Protein AF-A0A1M6TUN3-F1 (afdb_monomer)

Nearest PDB structures (foldseek):
  4yrv-assembly1_A  TM=7.545E-01  e=5.482E+00  Nostoc sp. PCC 7120 = FACHB-418

Mean predicted aligned error: 13.05 Å

Foldseek 3Di:
DDPVVLVVLVVLVVVVVVVPDDLVVSCVVVVHDSVVNVVSVCVVCCVVPDPVVVVVCPVPDDPPVVVVVVVVVVVVVD

Radius of gyration: 17.72 Å; Cα contacts (8 Å, |Δi|>4): 20; chains: 1; bounding box: 22×39×45 Å

Sequence (78 aa):
MSNNDRLIWEKRIKEYKDSGLSGAQWCRENNLSYHAFKYWHYKISDKLRNKEYLKQNRERIFDKNLLKEIMRTLSELC

pLDDT: mean 73.22, std 18.47, range [43.59, 96.75]

Secondary structure (DSSP, 8-state):
--HHHHHHHHHHHHHHHHH---HHHHHHHTT--HHHHHHHHHHHHGGGS-HHHHHHTTT-S--HHHHHHHHHHHHS--

Organism: Paramaledivibacter caminithermalis (strain DSM 15212 / CIP 107654 / DViRD3) (NCBI:txid1121301)

Structure (mmCIF, N/CA/C/O backbone):
data_AF-A0A1M6TUN3-F1
#
_entry.id   AF-A0A1M6TUN3-F1
#
loop_
_atom_site.group_PDB
_atom_site.id
_atom_site.type_symbol
_atom_site.label_atom_id
_atom_site.label_alt_id
_atom_site.label_comp_id
_atom_site.label_asym_id
_atom_site.label_entity_id
_atom_site.label_seq_id
_atom_site.pdbx_PDB_ins_code
_atom_site.Cartn_x
_atom_site.Cartn_y
_atom_site.Cartn_z
_atom_site.occupancy
_atom_site.B_iso_or_equiv
_atom_site.auth_seq_id
_atom_site.auth_comp_id
_atom_site.auth_asym_id
_atom_site.auth_atom_id
_atom_site.pdbx_PDB_model_num
ATOM 1 N N . MET A 1 1 ? 15.062 -7.710 -13.198 1.00 50.09 1 MET A N 1
ATOM 2 C CA . MET A 1 1 ? 13.786 -7.910 -12.471 1.00 50.09 1 MET A CA 1
ATOM 3 C C . MET A 1 1 ? 12.815 -8.548 -13.444 1.00 50.09 1 MET A C 1
ATOM 5 O O . MET A 1 1 ? 12.566 -7.954 -14.486 1.00 50.09 1 MET A O 1
ATOM 9 N N . SER A 1 2 ? 12.379 -9.775 -13.166 1.00 55.38 2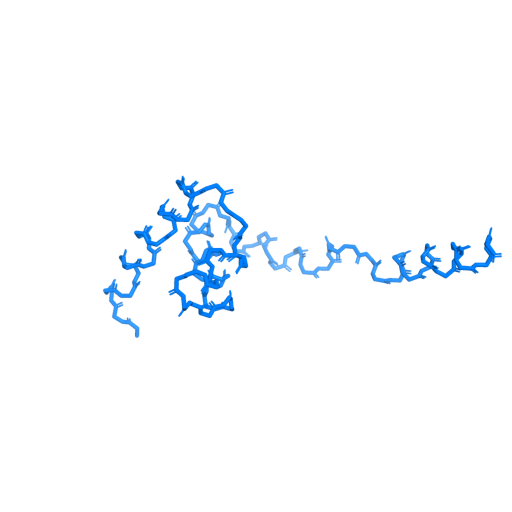 SER A N 1
ATOM 10 C CA . SER A 1 2 ? 11.511 -10.552 -14.061 1.00 55.38 2 SER A CA 1
ATOM 11 C C . SER A 1 2 ? 10.075 -10.023 -13.976 1.00 55.38 2 SER A C 1
ATOM 13 O O . SER A 1 2 ? 9.655 -9.558 -12.917 1.00 55.38 2 SER A O 1
ATOM 15 N N . ASN A 1 3 ? 9.296 -10.103 -15.061 1.00 63.91 3 ASN A N 1
ATOM 16 C CA . ASN A 1 3 ? 7.873 -9.722 -15.068 1.00 63.91 3 ASN A CA 1
ATOM 17 C C . ASN A 1 3 ? 7.060 -10.409 -13.953 1.00 63.91 3 ASN A C 1
ATOM 19 O O . ASN A 1 3 ? 6.044 -9.872 -13.511 1.00 63.91 3 ASN A O 1
ATOM 23 N N . ASN A 1 4 ? 7.539 -11.550 -13.456 1.00 82.12 4 ASN A N 1
ATOM 24 C CA . ASN A 1 4 ? 6.910 -12.310 -12.385 1.00 82.12 4 ASN A CA 1
ATOM 25 C C . ASN A 1 4 ? 6.846 -11.546 -11.046 1.00 82.12 4 ASN A C 1
ATOM 27 O O . ASN A 1 4 ? 5.839 -11.615 -10.345 1.00 82.12 4 ASN A O 1
ATOM 31 N N . ASP A 1 5 ? 7.865 -10.739 -10.722 1.00 83.00 5 ASP A N 1
ATOM 32 C CA . ASP A 1 5 ? 7.904 -9.971 -9.467 1.00 83.00 5 ASP A CA 1
ATOM 33 C C . ASP A 1 5 ? 6.724 -8.999 -9.386 1.00 83.00 5 ASP A C 1
ATOM 35 O O . ASP A 1 5 ? 6.104 -8.813 -8.340 1.00 83.00 5 ASP A O 1
ATOM 39 N N . ARG A 1 6 ? 6.373 -8.395 -10.523 1.00 86.62 6 ARG A N 1
ATOM 40 C CA . ARG A 1 6 ? 5.294 -7.416 -10.605 1.00 86.62 6 ARG A CA 1
ATOM 41 C C . ARG A 1 6 ? 3.931 -8.036 -10.300 1.00 86.62 6 ARG A C 1
ATOM 43 O O . ARG A 1 6 ? 3.188 -7.453 -9.518 1.00 86.62 6 ARG A O 1
ATOM 50 N N . LEU A 1 7 ? 3.621 -9.189 -10.891 1.00 90.12 7 LEU A N 1
ATOM 51 C CA . LEU A 1 7 ? 2.341 -9.878 -10.684 1.00 90.12 7 LEU A CA 1
ATOM 52 C C . LEU A 1 7 ? 2.154 -10.274 -9.216 1.00 90.12 7 LEU A C 1
ATOM 54 O O . LEU A 1 7 ? 1.083 -10.082 -8.642 1.00 90.12 7 LEU A O 1
ATOM 58 N N . ILE A 1 8 ? 3.230 -10.754 -8.587 1.00 93.19 8 ILE A N 1
ATOM 59 C CA . ILE A 1 8 ? 3.245 -11.096 -7.163 1.00 93.19 8 ILE A CA 1
ATOM 60 C C . ILE A 1 8 ? 2.911 -9.864 -6.316 1.00 93.19 8 ILE A C 1
ATOM 62 O O . ILE A 1 8 ? 2.082 -9.935 -5.408 1.00 93.19 8 ILE A O 1
ATOM 66 N N . TRP A 1 9 ? 3.536 -8.723 -6.611 1.00 91.50 9 TRP A N 1
ATOM 67 C CA . TRP A 1 9 ? 3.282 -7.495 -5.866 1.00 91.50 9 TRP A CA 1
ATOM 68 C C . TRP A 1 9 ? 1.893 -6.913 -6.133 1.00 91.50 9 TRP A C 1
ATOM 70 O O . TRP A 1 9 ? 1.271 -6.426 -5.198 1.00 91.50 9 TRP A O 1
ATOM 80 N N . GLU A 1 10 ? 1.355 -7.011 -7.347 1.00 90.81 10 GLU A N 1
ATOM 81 C CA . GLU A 1 10 ? -0.024 -6.594 -7.637 1.00 90.81 10 GLU A CA 1
ATOM 82 C C . GLU A 1 10 ? -1.043 -7.410 -6.825 1.00 90.81 10 GLU A C 1
ATOM 84 O O . GLU A 1 10 ? -1.941 -6.823 -6.215 1.00 90.81 10 GLU A O 1
ATOM 89 N N . LYS A 1 11 ? -0.850 -8.732 -6.712 1.00 93.94 11 LYS A N 1
ATOM 90 C CA . LYS A 1 11 ? -1.670 -9.593 -5.847 1.00 93.94 11 LYS A CA 1
ATOM 91 C C . LYS A 1 11 ? -1.562 -9.190 -4.372 1.00 93.94 11 LYS A C 1
ATOM 93 O O . LYS A 1 11 ? -2.576 -8.945 -3.728 1.00 93.94 11 LYS A O 1
ATOM 98 N N . ARG A 1 12 ? -0.337 -9.034 -3.870 1.00 94.56 12 ARG A N 1
ATOM 99 C CA . ARG A 1 12 ? -0.053 -8.604 -2.490 1.00 94.56 12 ARG A CA 1
ATOM 100 C C . ARG A 1 12 ? -0.687 -7.260 -2.139 1.00 94.56 12 ARG A C 1
ATOM 102 O O . ARG A 1 12 ? -1.238 -7.100 -1.059 1.00 94.56 12 ARG A O 1
ATOM 109 N N . ILE A 1 13 ? -0.635 -6.283 -3.047 1.00 92.31 13 ILE A N 1
ATOM 110 C CA . ILE A 1 13 ? -1.267 -4.975 -2.826 1.00 92.31 13 ILE A CA 1
ATOM 111 C C . ILE A 1 13 ? -2.796 -5.093 -2.785 1.00 92.31 13 ILE A C 1
ATOM 113 O O . ILE A 1 13 ? -3.432 -4.338 -2.050 1.00 92.31 13 ILE A O 1
ATOM 117 N N . LYS A 1 14 ? -3.397 -6.022 -3.538 1.00 92.56 14 LYS A N 1
ATOM 118 C CA . LYS A 1 14 ? -4.833 -6.305 -3.439 1.00 92.56 14 LYS A CA 1
ATOM 119 C C . LYS A 1 14 ? -5.184 -6.902 -2.071 1.00 92.56 14 LYS A C 1
ATOM 121 O O . LYS A 1 14 ? -6.030 -6.348 -1.386 1.00 92.56 14 LYS A O 1
ATOM 126 N N . GLU A 1 15 ? -4.458 -7.931 -1.638 1.00 94.19 15 GLU A N 1
ATOM 127 C CA . GLU A 1 15 ? -4.630 -8.553 -0.313 1.00 94.19 15 GLU A CA 1
ATOM 128 C C . GLU A 1 15 ? -4.439 -7.539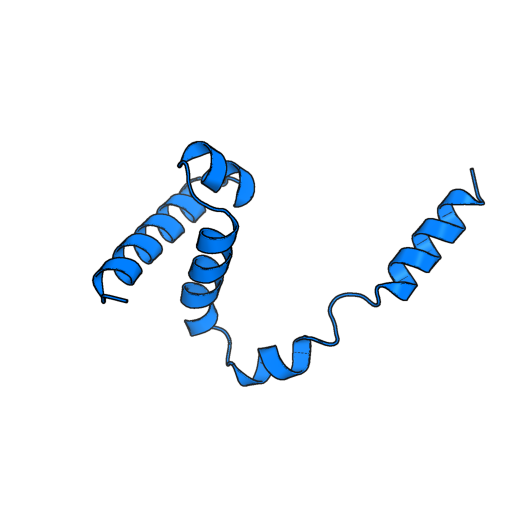 0.826 1.00 94.19 15 GLU A C 1
ATOM 130 O O . GLU A 1 15 ? -5.208 -7.518 1.781 1.00 94.19 15 GLU A O 1
ATOM 135 N N . TYR A 1 16 ? -3.457 -6.642 0.701 1.00 93.69 16 TYR A N 1
ATOM 136 C CA . TYR A 1 16 ? -3.267 -5.527 1.626 1.00 93.69 16 TYR A CA 1
ATOM 137 C C . TYR A 1 16 ? -4.505 -4.623 1.710 1.00 93.69 16 TYR A C 1
ATOM 139 O O . TYR A 1 16 ? -4.953 -4.313 2.812 1.00 93.69 16 TYR A O 1
ATOM 147 N N . LYS A 1 17 ? -5.076 -4.213 0.571 1.00 89.56 17 LYS A N 1
ATOM 148 C CA . LYS A 1 17 ? -6.279 -3.363 0.547 1.00 89.56 17 LYS A CA 1
ATOM 149 C C . LYS A 1 17 ? -7.479 -4.061 1.179 1.00 89.56 17 LYS A C 1
ATOM 151 O O . LYS A 1 17 ? -8.200 -3.426 1.940 1.00 89.56 17 LYS A O 1
ATOM 156 N N . ASP A 1 18 ? -7.639 -5.350 0.899 1.00 93.25 18 ASP A N 1
ATOM 157 C CA . ASP A 1 18 ? -8.734 -6.159 1.433 1.00 93.25 18 ASP A CA 1
ATOM 158 C C . ASP A 1 18 ? -8.564 -6.424 2.945 1.00 93.25 18 ASP A C 1
ATOM 160 O O . ASP A 1 18 ? -9.550 -6.599 3.654 1.00 93.25 18 ASP A O 1
ATOM 164 N N . SER A 1 19 ? -7.327 -6.395 3.464 1.00 92.06 19 SER A N 1
ATOM 165 C CA . SER A 1 19 ? -7.041 -6.614 4.891 1.00 92.06 19 SER A CA 1
ATOM 166 C C . SER A 1 19 ? -7.501 -5.476 5.811 1.00 92.06 19 SER A C 1
ATOM 168 O O . SER A 1 19 ? -7.697 -5.699 7.002 1.00 92.06 19 SER A O 1
ATOM 170 N N . GLY A 1 20 ? -7.613 -4.242 5.299 1.00 92.50 20 GLY A N 1
ATOM 171 C CA . GLY A 1 20 ? -7.891 -3.048 6.111 1.00 92.50 20 GLY A CA 1
ATOM 172 C C . GLY A 1 20 ? -6.789 -2.674 7.119 1.00 92.50 20 GLY A C 1
ATOM 173 O O . GLY A 1 20 ? -6.959 -1.740 7.900 1.00 92.50 20 GLY A O 1
ATOM 174 N N . LEU A 1 21 ? -5.654 -3.378 7.112 1.00 90.56 21 LEU A N 1
ATOM 175 C CA . LEU A 1 21 ? -4.539 -3.146 8.026 1.00 90.56 21 LEU A CA 1
ATOM 176 C C . LEU A 1 21 ? -3.686 -1.950 7.593 1.00 90.56 21 LEU A C 1
ATOM 178 O O . LEU A 1 21 ? -3.649 -1.558 6.427 1.00 90.56 21 LEU A O 1
ATOM 182 N N . SER A 1 22 ? -2.907 -1.398 8.527 1.00 91.62 22 SER A N 1
ATOM 183 C CA . SER A 1 22 ? -1.842 -0.458 8.159 1.00 91.62 22 SER A CA 1
ATOM 184 C C . SER A 1 22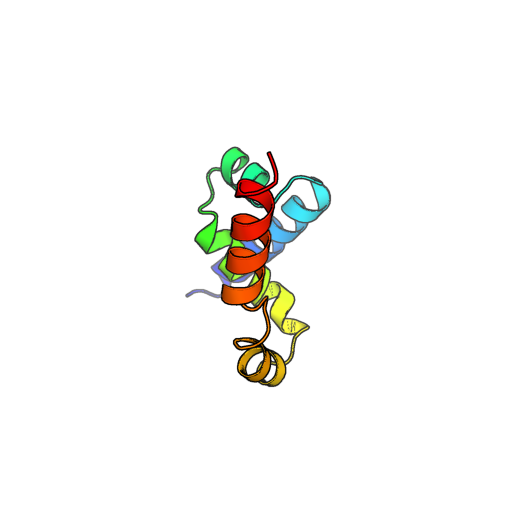 ? -0.728 -1.181 7.392 1.00 91.62 22 SER A C 1
ATOM 186 O O . SER A 1 22 ? -0.407 -2.333 7.685 1.00 91.62 22 SER A O 1
ATOM 188 N N . GLY A 1 23 ? -0.070 -0.500 6.447 1.00 86.50 23 GLY A N 1
ATOM 189 C CA . GLY A 1 23 ? 1.002 -1.115 5.650 1.00 86.50 23 GLY A CA 1
ATOM 190 C C . GLY A 1 23 ? 2.141 -1.702 6.494 1.00 86.50 23 GLY A C 1
ATOM 191 O O . GLY A 1 23 ? 2.682 -2.749 6.152 1.00 86.50 23 GLY A O 1
ATOM 192 N N . ALA A 1 24 ? 2.477 -1.077 7.627 1.00 89.94 24 ALA A N 1
ATOM 193 C CA . ALA A 1 24 ? 3.484 -1.599 8.550 1.00 89.94 24 ALA A CA 1
ATOM 194 C C . ALA A 1 24 ? 3.023 -2.890 9.244 1.00 89.94 24 ALA A C 1
ATOM 196 O O . ALA A 1 24 ? 3.804 -3.831 9.364 1.00 89.94 24 ALA A O 1
ATOM 197 N N . GLN A 1 25 ? 1.762 -2.949 9.676 1.00 91.44 25 GLN A N 1
ATOM 198 C CA . GLN A 1 25 ? 1.199 -4.140 10.305 1.00 91.44 25 GLN A CA 1
ATOM 199 C C . GLN A 1 25 ? 1.072 -5.294 9.311 1.00 91.44 25 GLN A C 1
ATOM 201 O O . GLN A 1 25 ? 1.56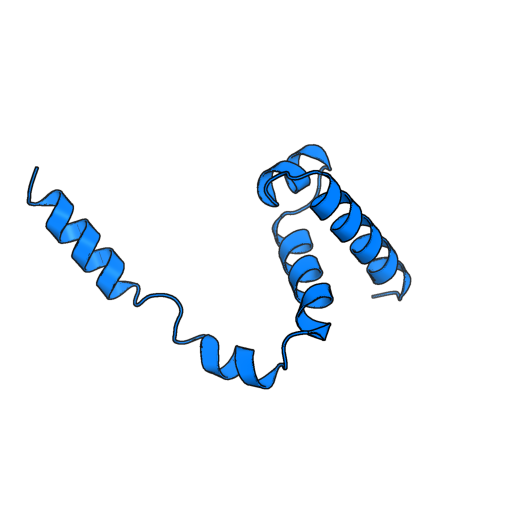2 -6.383 9.591 1.00 91.44 25 GLN A O 1
ATOM 206 N N . TRP A 1 26 ? 0.534 -5.028 8.122 1.00 96.00 26 TRP A N 1
ATOM 207 C CA . TRP A 1 26 ? 0.419 -6.024 7.062 1.00 96.00 26 TRP A CA 1
ATOM 208 C C . TRP A 1 26 ? 1.789 -6.595 6.663 1.00 96.00 26 TRP A C 1
ATOM 210 O O . TRP A 1 26 ? 1.936 -7.803 6.499 1.00 96.00 26 TRP A O 1
ATOM 220 N N . CYS A 1 27 ? 2.827 -5.751 6.588 1.00 93.00 27 CYS A N 1
ATOM 221 C CA . CYS A 1 27 ? 4.193 -6.215 6.336 1.00 93.00 27 CYS A CA 1
ATOM 222 C C . CYS A 1 27 ? 4.730 -7.120 7.449 1.00 93.00 27 CYS A C 1
ATOM 224 O O . CYS A 1 27 ? 5.387 -8.110 7.142 1.00 93.00 27 CYS A O 1
ATOM 226 N N . ARG A 1 28 ? 4.453 -6.802 8.721 1.00 95.56 28 ARG A N 1
ATOM 227 C CA . ARG A 1 28 ? 4.863 -7.646 9.853 1.00 95.56 28 ARG A CA 1
ATOM 228 C C . ARG A 1 28 ? 4.188 -9.014 9.804 1.00 95.56 28 ARG A C 1
ATOM 230 O O . ARG A 1 28 ? 4.876 -10.017 9.918 1.00 95.56 28 ARG A O 1
ATOM 237 N N . GLU A 1 29 ? 2.877 -9.052 9.578 1.00 96.75 29 GLU A N 1
ATOM 238 C CA . GLU A 1 29 ? 2.109 -10.305 9.526 1.00 96.75 29 GLU A CA 1
ATOM 239 C C . GLU A 1 29 ? 2.511 -11.192 8.339 1.00 96.75 29 GLU A C 1
ATOM 241 O O . GLU A 1 29 ? 2.531 -12.413 8.450 1.00 96.75 29 GLU A O 1
ATOM 246 N N . ASN A 1 30 ? 2.904 -10.584 7.217 1.00 94.69 30 ASN A N 1
ATOM 247 C CA . ASN A 1 30 ? 3.295 -11.303 6.003 1.00 94.69 30 ASN A CA 1
ATOM 248 C C . ASN A 1 30 ? 4.814 -11.530 5.876 1.00 94.69 30 ASN A C 1
ATOM 250 O O . ASN A 1 30 ? 5.270 -11.990 4.829 1.00 94.69 30 ASN A O 1
ATOM 254 N N . ASN A 1 31 ? 5.610 -11.201 6.904 1.00 93.75 31 ASN A N 1
ATOM 255 C CA . ASN A 1 31 ? 7.080 -11.266 6.878 1.00 93.75 31 ASN A CA 1
ATOM 256 C C . ASN A 1 31 ? 7.702 -10.556 5.658 1.00 93.75 31 ASN A C 1
ATOM 258 O O . ASN A 1 31 ? 8.620 -11.052 5.001 1.00 93.75 31 ASN A O 1
ATOM 262 N N . LEU A 1 32 ? 7.192 -9.366 5.342 1.00 92.69 32 LEU A N 1
ATOM 263 C CA . LEU A 1 32 ? 7.649 -8.545 4.227 1.00 92.69 32 LEU A CA 1
ATOM 264 C C . LEU A 1 32 ? 8.448 -7.338 4.714 1.00 92.69 32 LEU A C 1
ATOM 266 O O . LEU A 1 32 ? 8.143 -6.706 5.723 1.00 92.69 32 LEU A O 1
ATOM 270 N N . SER A 1 33 ? 9.451 -6.951 3.925 1.00 90.62 33 SER A N 1
ATOM 271 C CA . SER A 1 33 ? 10.148 -5.685 4.140 1.00 90.62 33 SER A CA 1
ATOM 272 C C . SER A 1 33 ? 9.211 -4.513 3.861 1.00 90.62 33 SER A C 1
ATOM 274 O O . SER A 1 33 ? 8.718 -4.349 2.740 1.00 90.62 33 SER A O 1
ATOM 276 N N . TYR A 1 34 ? 9.040 -3.643 4.857 1.00 86.94 34 TYR A N 1
ATOM 277 C CA . TYR A 1 34 ? 8.251 -2.421 4.714 1.00 86.94 34 TYR A CA 1
ATOM 278 C C . TYR A 1 34 ? 8.784 -1.505 3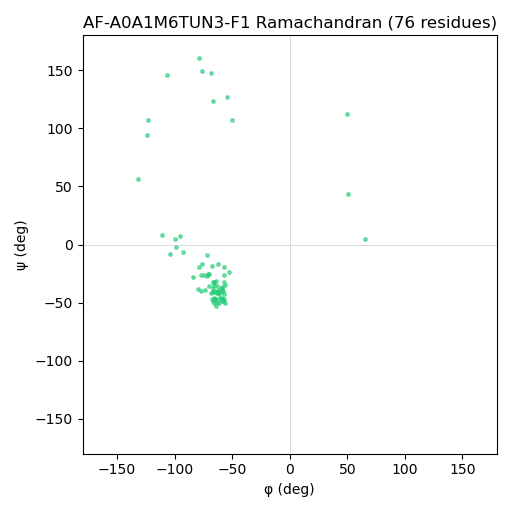.602 1.00 86.94 34 TYR A C 1
ATOM 280 O O . TYR A 1 34 ? 8.007 -0.901 2.865 1.00 86.94 34 TYR A O 1
ATOM 288 N N . HIS A 1 35 ? 10.108 -1.434 3.419 1.00 84.31 35 HIS A N 1
ATOM 289 C CA . HIS A 1 35 ? 10.714 -0.644 2.345 1.00 84.31 35 HIS A CA 1
ATOM 290 C C . HIS A 1 35 ? 10.390 -1.209 0.959 1.00 84.31 35 HIS A C 1
ATOM 292 O O . HIS A 1 35 ? 10.066 -0.443 0.049 1.00 84.31 35 HIS A O 1
ATOM 298 N N . ALA A 1 36 ? 10.423 -2.537 0.807 1.00 82.56 36 ALA A N 1
ATOM 299 C CA . ALA A 1 36 ? 10.039 -3.192 -0.439 1.00 82.56 36 ALA A CA 1
ATOM 300 C C . ALA A 1 36 ? 8.546 -2.992 -0.727 1.00 82.56 36 ALA A C 1
ATOM 302 O O . ALA A 1 36 ? 8.188 -2.588 -1.832 1.00 82.56 36 ALA A O 1
ATOM 303 N N . PHE A 1 37 ? 7.691 -3.186 0.282 1.00 88.31 37 PHE A N 1
ATOM 304 C CA . PHE A 1 37 ? 6.260 -2.912 0.181 1.00 88.31 37 PHE A CA 1
ATOM 305 C C . PHE A 1 37 ? 5.993 -1.475 -0.244 1.00 88.31 37 PHE A C 1
ATOM 307 O O . PHE A 1 37 ? 5.287 -1.256 -1.220 1.00 88.31 37 PHE A O 1
ATOM 314 N N . LYS A 1 38 ? 6.608 -0.493 0.418 1.00 85.00 38 LYS A N 1
ATOM 315 C CA . LYS A 1 38 ? 6.450 0.924 0.090 1.00 85.00 38 LYS A CA 1
ATOM 316 C C . LYS A 1 38 ? 6.880 1.214 -1.350 1.00 85.00 38 LYS A C 1
ATOM 318 O O . LYS A 1 38 ? 6.139 1.865 -2.081 1.00 85.00 38 LYS A O 1
ATOM 323 N N . TYR A 1 39 ? 8.031 0.694 -1.782 1.00 84.94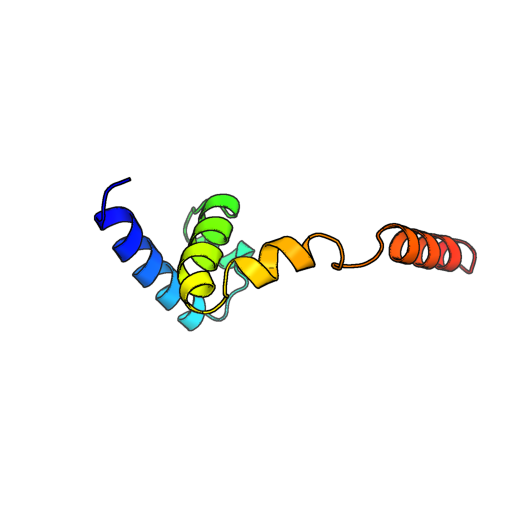 39 TYR A N 1
ATOM 324 C CA . TYR A 1 39 ? 8.500 0.832 -3.164 1.00 84.94 39 TYR A CA 1
ATOM 325 C C . TYR A 1 39 ? 7.496 0.266 -4.172 1.00 84.94 39 TYR A C 1
ATOM 327 O O . TYR A 1 39 ? 7.158 0.947 -5.136 1.00 84.94 39 TYR A O 1
ATOM 335 N N . TRP A 1 40 ? 6.997 -0.952 -3.955 1.00 88.25 40 TRP A N 1
ATOM 336 C CA . TRP A 1 40 ? 6.067 -1.604 -4.877 1.00 88.25 40 TRP A CA 1
ATOM 337 C C . TRP A 1 40 ? 4.663 -1.013 -4.834 1.00 88.25 40 TRP A C 1
ATOM 339 O O . TRP A 1 40 ? 4.066 -0.817 -5.887 1.00 88.25 40 TRP A O 1
ATOM 349 N N . HIS A 1 41 ? 4.173 -0.655 -3.651 1.00 86.19 41 HIS A N 1
ATOM 350 C CA . HIS A 1 41 ? 2.919 0.063 -3.467 1.00 86.19 41 HIS A CA 1
ATOM 351 C C . HIS A 1 41 ? 2.943 1.375 -4.253 1.00 86.19 41 HIS A C 1
ATOM 353 O O . HIS A 1 41 ? 2.018 1.633 -5.018 1.00 86.19 41 HIS A O 1
ATOM 359 N N . TYR A 1 42 ? 4.031 2.153 -4.150 1.00 82.00 42 TYR A N 1
ATOM 360 C CA . TYR A 1 42 ? 4.216 3.324 -5.003 1.00 82.00 42 TYR A CA 1
ATOM 361 C C . TYR A 1 42 ? 4.346 2.942 -6.466 1.00 82.00 42 TYR A C 1
ATOM 363 O O . TYR A 1 42 ? 3.592 3.442 -7.267 1.00 82.00 42 TYR A O 1
ATOM 371 N N . LYS A 1 43 ? 5.233 2.031 -6.858 1.00 80.75 43 LYS A N 1
ATOM 372 C CA . LYS A 1 43 ? 5.445 1.675 -8.271 1.00 80.75 43 LYS A CA 1
ATOM 373 C C . LYS A 1 43 ? 4.175 1.184 -8.981 1.00 80.75 43 LYS A C 1
ATOM 375 O O . LYS A 1 43 ? 4.026 1.387 -10.185 1.00 80.75 43 LYS A O 1
ATOM 380 N N . ILE A 1 44 ? 3.280 0.516 -8.254 1.00 83.50 44 ILE A N 1
ATOM 381 C CA . ILE A 1 44 ? 1.983 0.047 -8.749 1.00 83.50 44 ILE A CA 1
ATOM 382 C C . ILE A 1 44 ? 0.963 1.195 -8.764 1.00 83.50 44 ILE A C 1
ATOM 384 O O . ILE A 1 44 ? 0.209 1.298 -9.730 1.00 83.50 44 ILE A O 1
ATOM 388 N N . SER A 1 45 ? 0.967 2.087 -7.765 1.00 74.75 45 SER A N 1
ATOM 389 C CA . SER A 1 45 ? 0.079 3.259 -7.725 1.00 74.75 45 SER A CA 1
ATOM 390 C C . SER A 1 45 ? 0.517 4.409 -8.641 1.00 74.75 45 SER A C 1
ATOM 392 O O . SER A 1 45 ? -0.329 5.145 -9.129 1.00 74.75 45 SER A O 1
ATOM 394 N N . ASP A 1 46 ? 1.808 4.532 -8.949 1.00 62.59 46 ASP A N 1
ATOM 395 C CA . ASP A 1 46 ?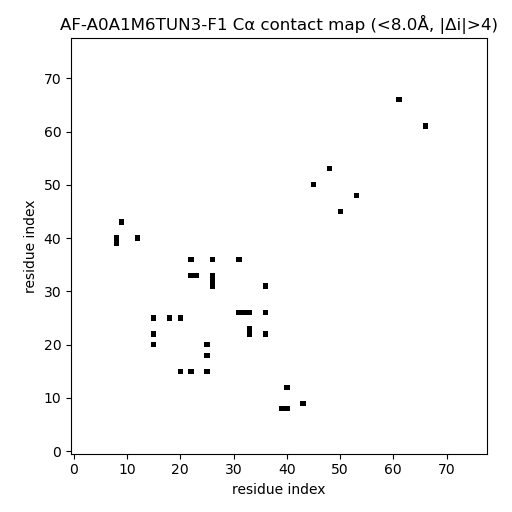 2.432 5.566 -9.790 1.00 62.59 46 ASP A CA 1
ATOM 396 C C . ASP A 1 46 ? 2.094 5.378 -11.277 1.00 62.59 46 ASP A C 1
ATOM 398 O O . ASP A 1 46 ? 2.273 6.287 -12.076 1.00 62.59 46 ASP A O 1
ATOM 402 N N . LYS A 1 47 ? 1.471 4.250 -11.658 1.00 54.03 47 LYS A N 1
ATOM 403 C CA . LYS A 1 47 ? 0.698 4.181 -12.913 1.00 54.03 47 LYS A CA 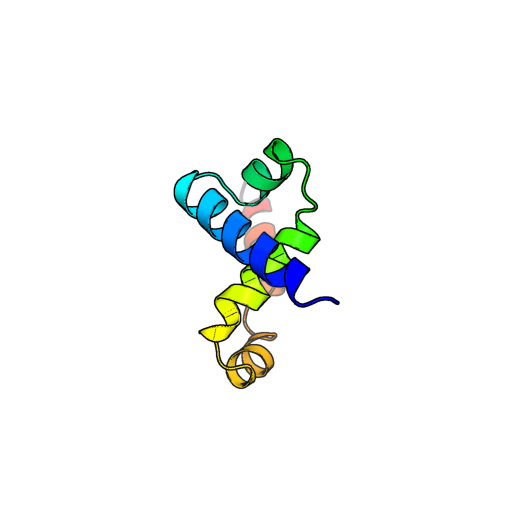1
ATOM 404 C C . LYS A 1 47 ? -0.424 5.239 -12.970 1.00 54.03 47 LYS A C 1
ATOM 406 O O . LYS A 1 47 ? -0.884 5.541 -14.063 1.00 54.03 47 LYS A O 1
ATOM 411 N N . LEU A 1 48 ? -0.845 5.805 -11.832 1.00 50.00 48 LEU A N 1
ATOM 412 C CA . LEU A 1 48 ? -1.845 6.876 -11.720 1.00 50.00 48 LEU A CA 1
ATOM 413 C C . LEU A 1 48 ? -1.239 8.258 -11.424 1.00 50.00 48 LEU A C 1
ATOM 415 O O . LEU A 1 48 ? -1.965 9.249 -11.439 1.00 50.00 48 LEU A O 1
ATOM 419 N N . ARG A 1 49 ? 0.067 8.361 -11.141 1.00 50.56 49 ARG A N 1
ATOM 420 C CA . ARG A 1 49 ? 0.713 9.625 -10.767 1.00 50.56 49 ARG A CA 1
ATOM 421 C C . ARG A 1 49 ? 1.866 9.919 -11.726 1.00 50.56 49 ARG A C 1
ATOM 423 O O . ARG A 1 49 ? 2.908 9.284 -11.729 1.00 50.56 49 ARG A O 1
ATOM 430 N N . ASN A 1 50 ? 1.633 10.904 -12.584 1.00 51.97 50 ASN A N 1
ATOM 431 C CA . ASN A 1 50 ? 2.575 11.378 -13.588 1.00 51.97 50 ASN A CA 1
ATOM 432 C C . ASN A 1 50 ? 3.924 11.770 -12.933 1.00 51.97 50 ASN A C 1
ATOM 434 O O . ASN A 1 50 ? 3.943 12.564 -11.988 1.00 51.97 50 ASN A O 1
ATOM 438 N N . LYS A 1 51 ? 5.049 11.220 -13.418 1.00 53.91 51 LYS A N 1
ATOM 439 C CA . LYS A 1 51 ? 6.403 11.378 -12.832 1.00 53.91 51 LYS A CA 1
ATOM 440 C C . LYS A 1 51 ? 6.860 12.839 -12.709 1.00 53.91 51 LYS A C 1
ATOM 442 O O . LYS A 1 51 ? 7.643 13.160 -11.812 1.00 53.91 51 LYS A O 1
ATOM 447 N N . GLU A 1 52 ? 6.335 13.715 -13.561 1.00 51.06 52 GLU A N 1
ATOM 448 C CA . GLU A 1 52 ? 6.548 15.169 -13.537 1.00 51.06 52 GLU A CA 1
ATOM 449 C C . GLU A 1 52 ? 6.089 15.794 -12.200 1.00 51.06 52 GLU A C 1
ATOM 451 O O . GLU A 1 52 ? 6.772 16.634 -11.615 1.00 51.06 52 GLU A O 1
ATOM 456 N N . TYR A 1 53 ? 4.981 15.294 -11.639 1.00 50.97 53 TYR A N 1
ATOM 457 C CA . TYR A 1 53 ? 4.372 15.792 -10.402 1.00 50.97 53 TYR A CA 1
ATOM 458 C C . TYR A 1 53 ? 5.189 15.434 -9.149 1.00 50.97 53 TYR A C 1
ATOM 460 O O . TYR A 1 53 ? 5.143 16.139 -8.143 1.00 50.97 53 TYR A O 1
ATOM 468 N N . LEU A 1 54 ? 5.959 14.341 -9.180 1.00 52.66 54 LEU A N 1
ATOM 469 C CA . LEU A 1 54 ? 6.793 13.907 -8.052 1.00 52.66 54 LEU A CA 1
ATOM 470 C C . LEU A 1 54 ? 8.156 14.602 -8.005 1.00 52.66 54 LEU A C 1
ATOM 472 O O . LEU A 1 54 ? 8.698 14.771 -6.912 1.00 52.66 54 LEU A O 1
ATOM 476 N N . LYS A 1 55 ? 8.697 15.039 -9.151 1.00 53.28 55 LYS A N 1
ATOM 477 C CA . LYS A 1 55 ? 9.899 15.890 -9.170 1.00 53.28 55 LYS A CA 1
ATOM 478 C C . LYS A 1 55 ? 9.632 17.239 -8.498 1.00 53.28 55 LYS A C 1
ATOM 480 O O . LYS A 1 55 ? 10.452 17.673 -7.701 1.00 53.28 55 LYS A O 1
ATOM 485 N N . GLN A 1 56 ? 8.464 17.835 -8.741 1.00 47.66 56 GLN A N 1
ATOM 486 C CA . GLN A 1 56 ? 8.082 19.143 -8.189 1.00 47.66 56 GLN A CA 1
ATOM 487 C C . GLN A 1 56 ? 7.618 19.089 -6.716 1.00 47.66 56 GLN A C 1
ATOM 489 O O . GLN A 1 56 ? 7.645 20.099 -6.022 1.00 47.66 56 GLN A O 1
ATOM 494 N N . ASN A 1 57 ? 7.216 17.918 -6.200 1.00 45.31 57 ASN A N 1
ATOM 495 C CA . ASN A 1 57 ? 6.691 17.768 -4.831 1.00 45.31 57 ASN A CA 1
ATOM 496 C C . ASN A 1 57 ? 7.697 17.241 -3.791 1.00 45.31 57 ASN A C 1
ATOM 498 O O . ASN A 1 57 ? 7.313 17.027 -2.641 1.00 45.31 57 ASN A O 1
ATOM 502 N N . ARG A 1 58 ? 8.981 17.051 -4.134 1.00 45.09 58 ARG A N 1
ATOM 503 C CA . ARG A 1 58 ? 10.013 16.753 -3.117 1.00 45.09 58 ARG A CA 1
ATOM 504 C C . ARG A 1 58 ? 10.300 17.926 -2.174 1.00 45.09 58 ARG A C 1
ATOM 506 O O . ARG A 1 58 ? 10.822 17.680 -1.094 1.00 45.09 58 ARG A O 1
ATOM 513 N N . GLU A 1 59 ? 9.926 19.152 -2.535 1.00 47.38 59 GLU A N 1
ATOM 514 C CA . GLU A 1 59 ? 10.162 20.347 -1.707 1.00 47.38 59 GLU A CA 1
ATOM 515 C C . GLU A 1 59 ? 8.948 20.790 -0.872 1.00 47.38 59 GLU A C 1
ATOM 517 O O . GLU A 1 59 ? 9.053 21.720 -0.083 1.00 47.38 59 GLU A O 1
ATOM 522 N N . ARG A 1 60 ? 7.790 20.120 -0.979 1.00 44.59 60 ARG A N 1
ATOM 523 C CA . ARG A 1 60 ? 6.565 20.509 -0.252 1.00 44.59 60 ARG A CA 1
ATOM 524 C C . ARG A 1 60 ? 5.887 19.348 0.467 1.00 44.59 60 ARG A C 1
ATOM 526 O O . ARG A 1 60 ? 4.705 19.086 0.274 1.00 44.59 60 ARG A O 1
ATOM 533 N N . ILE A 1 61 ? 6.618 18.659 1.338 1.00 44.09 61 ILE A N 1
ATOM 534 C CA . ILE A 1 61 ? 5.984 17.871 2.404 1.00 44.09 61 ILE A CA 1
ATOM 535 C C . ILE A 1 61 ? 6.559 18.351 3.731 1.00 44.09 61 ILE A C 1
ATOM 537 O O . ILE A 1 61 ? 7.622 17.898 4.143 1.00 44.09 61 ILE A O 1
ATOM 541 N N . PHE A 1 62 ? 5.804 19.292 4.312 1.00 46.69 62 PHE A N 1
ATOM 542 C CA . PHE A 1 62 ? 5.956 19.982 5.592 1.00 46.69 62 PHE A CA 1
ATOM 543 C C . PHE A 1 62 ? 7.345 20.568 5.840 1.00 46.69 62 PHE A C 1
ATOM 545 O O . PHE A 1 62 ? 8.313 19.835 6.033 1.00 46.69 62 PHE A O 1
ATOM 552 N N . ASP A 1 63 ? 7.430 21.899 5.872 1.00 50.41 63 ASP A N 1
ATOM 553 C CA . ASP A 1 63 ? 8.625 22.586 6.344 1.00 50.41 63 ASP A CA 1
ATOM 554 C C . ASP A 1 63 ? 9.019 21.983 7.703 1.00 50.41 63 ASP A C 1
ATOM 556 O O . ASP A 1 63 ? 8.322 22.130 8.711 1.00 50.41 63 ASP A O 1
ATOM 560 N N . LYS A 1 64 ? 10.106 21.203 7.707 1.00 54.34 64 LYS A N 1
ATOM 561 C CA . LYS A 1 64 ? 10.608 20.527 8.906 1.00 54.34 64 LYS A CA 1
ATOM 562 C C . LYS A 1 64 ? 11.021 21.547 9.962 1.00 54.34 64 LYS A C 1
ATOM 564 O O . LYS A 1 64 ? 11.140 21.168 11.124 1.00 54.34 64 LYS A O 1
ATOM 569 N N . ASN A 1 65 ? 11.213 22.807 9.571 1.00 51.62 65 ASN A N 1
ATOM 570 C CA . ASN A 1 65 ? 11.439 23.905 10.491 1.00 51.62 65 ASN A CA 1
ATOM 571 C C . ASN A 1 65 ? 10.129 24.341 11.153 1.00 51.62 65 ASN A C 1
ATOM 573 O O . ASN A 1 65 ? 10.131 24.483 12.363 1.00 51.62 65 ASN A O 1
ATOM 577 N N . LEU A 1 66 ? 8.993 24.394 10.444 1.00 53.12 66 LEU A N 1
ATOM 578 C CA . LEU A 1 66 ? 7.689 24.718 11.047 1.00 53.12 66 LEU A CA 1
ATOM 579 C C . LEU A 1 66 ? 7.243 23.673 12.084 1.00 53.12 66 LEU A C 1
ATOM 581 O O . LEU A 1 66 ? 6.772 24.033 13.158 1.00 53.12 66 LEU A O 1
ATOM 585 N N . LEU A 1 67 ? 7.428 22.376 11.808 1.00 54.97 67 LEU A N 1
ATOM 586 C CA . LEU A 1 67 ? 7.129 21.329 12.802 1.00 54.97 67 LEU A CA 1
ATOM 587 C C . LEU A 1 67 ? 8.075 21.385 14.003 1.00 54.97 67 LEU A C 1
ATOM 589 O O . LEU A 1 67 ? 7.633 21.169 15.128 1.00 54.97 67 LEU A O 1
ATOM 593 N N . LYS A 1 68 ? 9.356 21.702 13.785 1.00 57.06 68 LYS A N 1
ATOM 594 C CA . LYS A 1 68 ? 10.313 21.908 14.879 1.00 57.06 68 LYS A CA 1
ATOM 595 C C . LYS A 1 68 ? 9.978 23.147 15.709 1.00 57.06 68 LYS A C 1
ATOM 597 O O . LYS A 1 68 ? 10.075 23.072 16.926 1.00 57.06 68 LYS A O 1
ATOM 602 N N . GLU A 1 69 ? 9.561 24.241 15.076 1.00 63.44 69 GLU A N 1
ATOM 603 C CA . GLU A 1 69 ? 9.160 25.488 15.735 1.00 63.44 69 GLU A CA 1
ATOM 604 C C . GLU A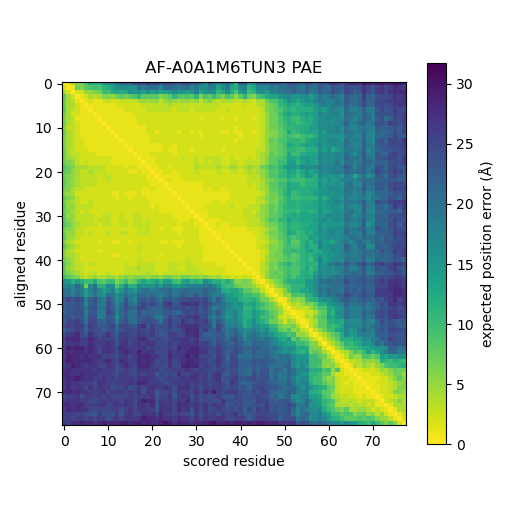 1 69 ? 7.925 25.254 16.610 1.00 63.44 69 GLU A C 1
ATOM 606 O O . GLU A 1 69 ? 7.956 25.550 17.799 1.00 63.44 69 GLU A O 1
ATOM 611 N N . ILE A 1 70 ? 6.886 24.617 16.056 1.00 60.75 70 ILE A N 1
ATOM 612 C CA . ILE A 1 70 ? 5.646 24.299 16.778 1.00 60.75 70 ILE A CA 1
ATOM 613 C C . ILE A 1 70 ? 5.936 23.378 17.970 1.00 60.75 70 ILE A C 1
ATOM 615 O O . ILE A 1 70 ? 5.477 23.638 19.081 1.00 60.75 70 ILE A O 1
ATOM 619 N N . MET A 1 71 ? 6.739 22.328 17.774 1.00 66.12 71 MET A N 1
ATOM 620 C CA . MET A 1 71 ? 7.110 21.415 18.861 1.00 66.12 71 MET A CA 1
ATOM 621 C C . MET A 1 71 ? 7.965 22.094 19.939 1.00 66.12 71 MET A C 1
ATOM 623 O O . MET A 1 71 ? 7.795 21.789 21.116 1.00 66.12 71 MET A O 1
ATOM 627 N N . ARG A 1 72 ? 8.838 23.036 19.561 1.00 66.19 72 ARG A N 1
ATOM 628 C CA . ARG A 1 72 ? 9.636 23.836 20.500 1.00 66.19 72 ARG A CA 1
ATOM 629 C C . ARG A 1 72 ? 8.746 24.759 21.332 1.00 66.19 72 ARG A C 1
ATOM 631 O O . ARG A 1 72 ? 8.817 24.718 22.555 1.00 66.19 72 ARG A O 1
ATOM 638 N N . THR A 1 73 ? 7.835 25.494 20.698 1.00 66.62 73 THR A N 1
ATOM 639 C CA . THR A 1 73 ? 6.899 26.386 21.405 1.00 66.62 73 THR A CA 1
ATOM 640 C C . THR A 1 73 ? 5.933 25.644 22.330 1.00 66.62 73 THR A C 1
ATOM 642 O O . THR A 1 73 ? 5.561 26.167 23.372 1.00 66.62 73 THR A O 1
ATOM 645 N N . LEU A 1 74 ? 5.552 24.406 21.998 1.00 61.41 74 LEU A N 1
ATOM 646 C CA . LEU A 1 74 ? 4.692 23.592 22.862 1.00 61.41 74 LEU A CA 1
ATOM 647 C C . LEU A 1 74 ? 5.433 23.036 24.087 1.00 61.41 74 LEU A C 1
ATOM 649 O O . LEU A 1 74 ? 4.801 22.808 25.111 1.00 61.41 74 LEU A O 1
ATOM 653 N N . SER A 1 75 ? 6.758 22.856 24.012 1.00 60.12 75 SER A N 1
ATOM 654 C CA . SER A 1 75 ? 7.577 22.465 25.172 1.00 60.12 75 SER A CA 1
ATOM 655 C C . SER A 1 75 ? 7.855 23.604 26.156 1.00 60.12 75 SER A C 1
ATOM 657 O O . SER A 1 75 ? 8.239 23.341 27.285 1.00 60.12 75 SER A O 1
ATOM 659 N N . GLU A 1 76 ? 7.659 24.856 25.737 1.00 64.38 76 GLU A N 1
ATOM 660 C CA . GLU A 1 76 ? 7.876 26.055 26.559 1.00 64.38 76 GLU A CA 1
ATOM 661 C C . GLU A 1 76 ? 6.583 26.517 27.277 1.00 64.38 76 GLU A C 1
ATOM 663 O O . GLU A 1 76 ? 6.626 27.433 28.094 1.00 64.38 76 GLU A O 1
ATOM 668 N N . LEU A 1 77 ? 5.432 25.890 26.981 1.00 59.53 77 LEU A N 1
ATOM 669 C CA . LEU A 1 77 ? 4.101 26.231 27.516 1.00 59.53 77 LEU A CA 1
ATOM 670 C C . LEU A 1 77 ? 3.514 25.171 28.478 1.00 59.53 77 LEU A C 1
ATOM 672 O O . LEU A 1 77 ? 2.355 25.294 28.881 1.00 59.53 77 LEU A O 1
ATOM 676 N N . CYS A 1 78 ? 4.300 24.162 28.868 1.00 43.59 78 CYS A N 1
ATOM 677 C CA . CYS A 1 78 ? 4.006 23.227 29.961 1.00 43.59 78 CYS A CA 1
ATOM 678 C C . CYS A 1 78 ? 5.132 23.237 30.995 1.00 43.59 78 CYS A C 1
ATOM 680 O O . CYS A 1 78 ? 6.308 23.282 30.575 1.00 43.59 78 CYS A O 1
#

Solvent-accessible surface area (backbone atoms only — not comparable to full-atom values): 4784 Å² total; per-residue (Å²): 135,62,77,64,60,55,57,55,48,56,51,50,54,47,52,48,63,75,63,74,56,54,70,67,56,49,19,61,78,67,77,44,58,54,69,58,47,52,51,47,54,45,63,64,53,42,79,77,46,65,70,73,61,56,70,71,46,73,84,69,73,69,63,68,62,58,57,50,50,53,55,50,57,57,61,74,75,108